Protein AF-A0A2R7MRY2-F1 (afdb_monomer_lite)

pLDDT: mean 83.55, std 10.13, range [51.84, 95.81]

Structure (mmCIF, N/CA/C/O backbone):
data_AF-A0A2R7MRY2-F1
#
_entry.id   AF-A0A2R7MRY2-F1
#
loop_
_atom_site.group_PDB
_atom_site.id
_atom_site.type_symbol
_atom_site.label_atom_id
_atom_site.label_alt_id
_atom_site.label_comp_id
_atom_site.label_asym_id
_atom_site.label_entity_id
_atom_site.label_seq_id
_atom_site.pdbx_PDB_ins_code
_atom_site.Cartn_x
_atom_site.Cartn_y
_atom_site.Cartn_z
_atom_site.occupancy
_atom_site.B_iso_or_equiv
_atom_site.auth_seq_id
_atom_site.auth_comp_id
_atom_site.auth_asym_id
_atom_site.auth_atom_id
_atom_site.pdbx_PDB_model_num
ATOM 1 N N . LYS A 1 1 ? -20.618 14.240 14.420 1.00 60.78 1 LYS A N 1
ATOM 2 C CA . LYS A 1 1 ? -19.281 13.602 14.334 1.00 60.78 1 LYS A CA 1
ATOM 3 C C . LYS A 1 1 ? -18.258 14.714 14.433 1.00 60.78 1 LYS A C 1
ATOM 5 O O . LYS A 1 1 ? -18.407 15.687 13.705 1.00 60.78 1 LYS A O 1
ATOM 10 N N . SER A 1 2 ? -17.348 14.628 15.396 1.00 76.25 2 SER A N 1
ATOM 11 C CA . SER A 1 2 ? -16.334 15.651 15.649 1.00 76.25 2 SER A CA 1
ATOM 12 C C . SER A 1 2 ? -15.269 15.608 14.544 1.00 76.25 2 SER A C 1
ATOM 14 O O . SER A 1 2 ? -14.916 14.511 14.113 1.00 76.25 2 SER A O 1
ATOM 16 N N . PRO A 1 3 ? -14.712 16.746 14.092 1.00 69.25 3 PRO A N 1
ATOM 17 C CA . PRO A 1 3 ? -13.550 16.762 13.195 1.00 69.25 3 PRO A CA 1
ATOM 18 C C . PRO A 1 3 ? -12.273 16.193 13.846 1.00 69.25 3 PRO A C 1
ATOM 20 O O . PRO A 1 3 ? -11.294 15.952 13.149 1.00 69.25 3 PRO A O 1
ATOM 23 N N . PHE A 1 4 ? -12.288 15.952 15.162 1.00 74.56 4 PHE A N 1
ATOM 24 C CA . PHE A 1 4 ? -11.203 15.308 15.911 1.00 74.56 4 PHE A CA 1
ATOM 25 C C . PHE A 1 4 ? -11.435 13.811 16.166 1.00 74.56 4 PHE A C 1
ATOM 27 O O . PHE A 1 4 ? -10.637 13.173 16.852 1.00 74.56 4 PHE A O 1
ATOM 34 N N . ASP A 1 5 ? -12.524 13.235 15.648 1.00 72.69 5 ASP A N 1
ATOM 35 C CA . ASP A 1 5 ? -12.729 11.790 15.722 1.00 72.69 5 ASP A CA 1
ATOM 36 C C . ASP A 1 5 ? -11.679 11.080 14.854 1.00 72.69 5 ASP A C 1
ATOM 38 O O . ASP A 1 5 ? -11.531 11.377 13.669 1.00 72.69 5 ASP A O 1
ATOM 42 N N . ALA A 1 6 ? -10.960 10.117 15.438 1.00 69.19 6 ALA A N 1
ATOM 43 C CA . ALA A 1 6 ? -9.964 9.333 14.714 1.00 69.19 6 ALA A CA 1
ATOM 44 C C . ALA A 1 6 ? -10.592 8.634 13.494 1.00 69.19 6 ALA A C 1
ATOM 46 O O . ALA A 1 6 ? -11.629 7.970 13.621 1.00 69.19 6 ALA A O 1
ATOM 47 N N . ASP A 1 7 ? -9.955 8.757 12.325 1.00 70.25 7 ASP A N 1
ATOM 48 C CA . ASP A 1 7 ? -10.437 8.130 11.096 1.00 70.25 7 ASP A CA 1
ATOM 49 C C . ASP A 1 7 ? -10.345 6.597 11.182 1.00 70.25 7 ASP A C 1
ATOM 51 O O . ASP A 1 7 ? -9.268 6.003 11.236 1.00 70.25 7 ASP A O 1
ATOM 55 N N . LYS A 1 8 ? -11.511 5.941 11.164 1.00 69.12 8 LYS A N 1
ATOM 56 C CA . LYS A 1 8 ? -11.655 4.479 11.244 1.00 69.12 8 LYS A CA 1
ATOM 57 C C . LYS A 1 8 ? -11.770 3.800 9.874 1.00 69.12 8 LYS A C 1
ATOM 59 O O . LYS A 1 8 ? -11.995 2.589 9.826 1.00 69.12 8 LYS A O 1
ATOM 64 N N . ASN A 1 9 ? -11.650 4.539 8.770 1.00 69.12 9 ASN A N 1
ATOM 65 C CA . ASN A 1 9 ? -11.752 3.994 7.412 1.00 69.12 9 ASN A CA 1
ATOM 66 C C . ASN A 1 9 ? -10.414 3.513 6.842 1.00 69.12 9 ASN A C 1
ATOM 68 O O . ASN A 1 9 ? -10.396 2.838 5.809 1.00 69.12 9 ASN A O 1
ATOM 72 N N . HIS A 1 10 ? -9.305 3.799 7.523 1.00 77.44 10 HIS A N 1
ATOM 73 C CA . HIS A 1 10 ? -7.982 3.351 7.105 1.00 77.44 10 HIS A CA 1
ATOM 74 C C . HIS A 1 10 ? -7.883 1.818 7.052 1.00 77.44 10 HIS A C 1
ATOM 76 O O . HIS A 1 10 ? -8.498 1.096 7.843 1.00 77.44 10 HIS A O 1
ATOM 82 N N . ILE A 1 11 ? -7.022 1.320 6.158 1.00 76.62 11 ILE A N 1
ATOM 83 C CA . ILE A 1 11 ? -6.727 -0.112 5.958 1.00 76.62 11 ILE A CA 1
ATOM 84 C C . ILE A 1 11 ? -6.401 -0.809 7.287 1.00 76.62 11 ILE A C 1
ATOM 86 O O . ILE A 1 11 ? -6.863 -1.914 7.555 1.00 76.62 11 ILE A O 1
ATOM 90 N N . HIS A 1 12 ? -5.680 -0.121 8.171 1.00 78.00 12 HIS A N 1
ATOM 91 C CA . HIS A 1 12 ? -5.355 -0.598 9.511 1.00 78.00 12 HIS A CA 1
ATOM 92 C C . HIS A 1 12 ? -6.598 -0.927 10.364 1.00 78.00 12 HIS A C 1
ATOM 94 O O . HIS A 1 12 ? -6.660 -1.978 11.004 1.00 78.00 12 HIS A O 1
ATOM 100 N N . HIS A 1 13 ? -7.618 -0.064 10.342 1.00 76.25 13 HIS A N 1
ATOM 101 C CA . HIS A 1 13 ? -8.873 -0.296 11.055 1.00 76.25 13 HIS A CA 1
ATOM 102 C C . HIS A 1 13 ? -9.736 -1.369 10.380 1.00 76.25 13 HIS A C 1
ATOM 104 O O . HIS A 1 13 ? -10.409 -2.129 11.076 1.00 76.25 13 HIS A O 1
ATOM 110 N N . LYS A 1 14 ? -9.671 -1.498 9.046 1.00 75.88 14 LYS A N 1
ATOM 111 C CA . LYS A 1 14 ? -10.277 -2.631 8.323 1.00 75.88 14 LYS A CA 1
ATOM 112 C C . LYS A 1 14 ? -9.647 -3.968 8.738 1.00 75.88 14 LYS A C 1
ATOM 114 O O . LYS A 1 14 ? -10.369 -4.930 8.976 1.00 75.88 14 LYS A O 1
ATOM 119 N N . LEU A 1 15 ? -8.327 -4.012 8.929 1.00 73.81 15 LEU A N 1
ATOM 120 C CA . LEU A 1 15 ? -7.612 -5.186 9.448 1.00 73.81 15 LEU A CA 1
ATOM 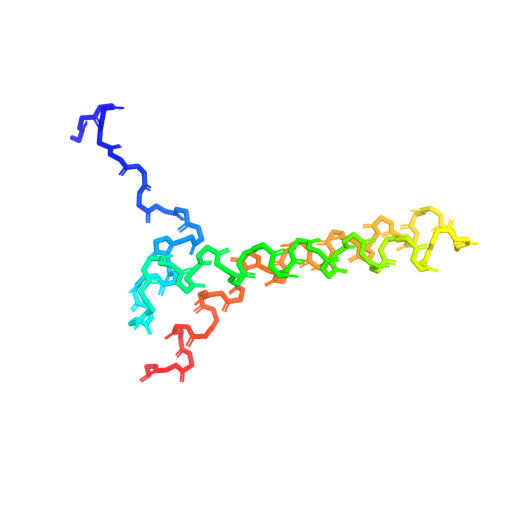121 C C . LEU A 1 15 ? -7.938 -5.475 10.924 1.00 73.81 15 LEU A C 1
ATOM 123 O O . LEU A 1 15 ? -8.098 -6.632 11.301 1.00 73.81 15 LEU A O 1
ATOM 127 N N . LEU A 1 16 ? -8.123 -4.449 11.760 1.00 76.00 16 LEU A N 1
ATOM 128 C CA . LEU A 1 16 ? -8.608 -4.630 13.138 1.00 76.00 16 LEU A CA 1
ATOM 129 C C . LEU A 1 16 ? -9.995 -5.296 13.185 1.00 76.00 16 LEU A C 1
ATOM 131 O O . LEU A 1 16 ? -10.231 -6.148 14.039 1.00 76.00 16 LEU A O 1
ATOM 135 N N . LYS A 1 17 ? -10.891 -4.987 12.234 1.00 71.00 17 LYS A N 1
ATOM 136 C CA . LYS A 1 17 ? -12.203 -5.658 12.107 1.00 71.00 17 LYS A CA 1
ATOM 137 C C . LYS A 1 17 ? -12.100 -7.148 11.748 1.00 71.00 17 LYS A C 1
ATOM 139 O O . LYS A 1 17 ? -13.063 -7.880 11.942 1.00 71.00 17 LYS A O 1
ATOM 144 N N . LEU A 1 18 ? -10.948 -7.608 11.257 1.00 69.75 18 LEU A N 1
ATOM 145 C CA . LEU A 1 18 ? -10.667 -9.011 10.927 1.00 69.75 18 LEU A CA 1
ATOM 146 C C . LEU A 1 18 ? -10.141 -9.840 12.121 1.00 69.75 18 LEU A C 1
ATOM 148 O O . LEU A 1 18 ? -9.697 -10.974 11.921 1.00 69.75 18 LEU A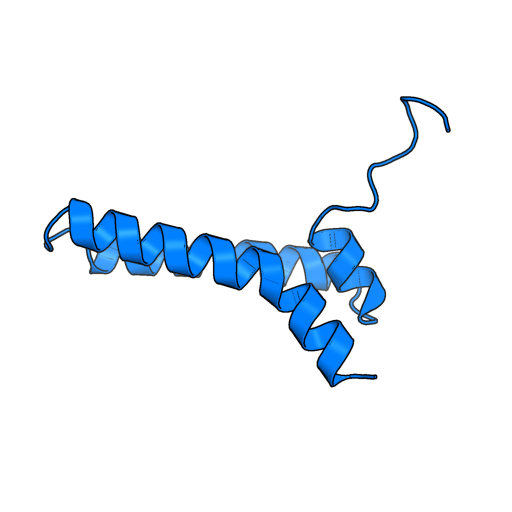 O 1
ATOM 152 N N . ASN A 1 19 ? -10.224 -9.310 13.351 1.00 76.88 19 ASN A N 1
ATOM 153 C CA . ASN A 1 19 ? -9.640 -9.863 14.587 1.00 76.88 19 ASN A CA 1
ATOM 154 C C . ASN A 1 19 ? -8.098 -9.845 14.627 1.00 76.88 19 ASN A C 1
ATOM 156 O O . ASN A 1 19 ? -7.477 -10.632 15.342 1.00 76.88 19 ASN A O 1
ATOM 160 N N . LEU A 1 20 ? -7.454 -8.950 13.870 1.00 75.38 20 LEU A N 1
ATOM 161 C CA . LEU A 1 20 ? -6.008 -8.737 13.965 1.00 75.38 20 LEU A CA 1
ATOM 162 C C . LEU A 1 20 ? -5.690 -7.697 15.042 1.00 75.38 20 LEU A C 1
ATOM 164 O O . LEU A 1 20 ? -6.367 -6.679 15.165 1.00 75.38 20 LEU A O 1
ATOM 168 N N . THR A 1 21 ? -4.631 -7.932 15.817 1.00 81.62 21 THR A N 1
ATOM 169 C CA . THR A 1 21 ? -4.140 -6.945 16.786 1.00 81.62 21 THR A CA 1
ATOM 170 C C . THR A 1 21 ? -3.486 -5.768 16.064 1.00 81.62 21 THR A C 1
ATOM 172 O O . THR A 1 21 ? -2.901 -5.936 14.994 1.00 81.62 21 THR A O 1
ATOM 175 N N . HIS A 1 22 ? -3.510 -4.581 16.679 1.00 78.75 22 HIS A N 1
ATOM 176 C CA . HIS A 1 22 ? -2.921 -3.357 16.116 1.00 78.75 22 HIS A CA 1
ATOM 177 C C . HIS A 1 22 ? -1.479 -3.575 15.615 1.00 78.75 22 HIS A C 1
ATOM 179 O O . HIS A 1 22 ? -1.138 -3.220 14.490 1.00 78.75 22 HIS A O 1
ATOM 185 N N . ARG A 1 23 ? -0.634 -4.252 16.408 1.00 80.31 23 ARG A N 1
ATOM 186 C CA . ARG A 1 23 ? 0.755 -4.566 16.020 1.00 80.31 23 ARG A CA 1
ATOM 187 C C . ARG A 1 23 ? 0.843 -5.440 14.764 1.00 80.31 23 ARG A C 1
ATOM 189 O O . ARG A 1 23 ? 1.690 -5.183 13.915 1.00 80.31 23 ARG A O 1
ATOM 196 N N . ARG A 1 24 ? -0.035 -6.440 14.622 1.00 81.56 24 ARG A N 1
ATOM 197 C CA . ARG A 1 24 ? -0.066 -7.319 13.441 1.00 81.56 24 ARG A CA 1
ATOM 198 C C . ARG A 1 24 ? -0.507 -6.554 12.198 1.00 81.56 24 ARG A C 1
ATOM 200 O O . ARG A 1 24 ? 0.139 -6.674 11.166 1.00 81.56 24 ARG A O 1
ATOM 207 N N . SER A 1 25 ? -1.543 -5.721 12.305 1.00 83.62 25 SER A N 1
ATOM 208 C CA . SER A 1 25 ? -2.020 -4.897 11.187 1.00 83.62 25 SER A CA 1
ATOM 209 C C . SER A 1 25 ? -0.923 -3.981 10.643 1.00 83.62 25 SER A C 1
ATOM 211 O O . SER A 1 25 ? -0.720 -3.919 9.434 1.00 83.62 25 SER A O 1
ATOM 213 N N . THR A 1 26 ? -0.167 -3.316 11.521 1.00 85.00 26 THR A N 1
ATOM 214 C CA . THR A 1 26 ? 0.976 -2.490 11.103 1.00 85.00 26 THR A CA 1
ATOM 215 C C . THR A 1 26 ? 2.082 -3.326 10.463 1.00 85.00 26 THR A C 1
ATOM 217 O O . THR A 1 26 ? 2.607 -2.935 9.424 1.00 85.00 26 THR A O 1
ATOM 220 N N . PHE A 1 27 ? 2.403 -4.495 11.027 1.00 86.88 27 PHE A N 1
ATOM 221 C CA . PHE A 1 27 ? 3.404 -5.397 10.457 1.00 86.88 27 PHE A CA 1
ATOM 222 C C . PHE A 1 27 ? 3.050 -5.836 9.026 1.00 86.88 27 PHE A C 1
ATOM 224 O O . PHE A 1 27 ? 3.900 -5.766 8.142 1.00 86.88 27 PHE A O 1
ATOM 231 N N . TYR A 1 28 ? 1.791 -6.207 8.767 1.00 85.25 28 TYR A N 1
ATOM 232 C CA . TYR A 1 28 ? 1.335 -6.564 7.418 1.00 85.25 28 TYR A CA 1
ATOM 233 C C . TYR A 1 28 ? 1.428 -5.397 6.432 1.00 85.25 28 TYR A C 1
ATOM 235 O O . TYR A 1 28 ? 1.851 -5.602 5.298 1.00 85.25 28 TYR A O 1
ATOM 243 N N . ILE A 1 29 ? 1.073 -4.179 6.856 1.00 87.12 29 ILE A N 1
ATOM 244 C CA . ILE A 1 29 ? 1.180 -2.981 6.009 1.00 87.12 29 ILE A CA 1
ATOM 245 C C . ILE A 1 29 ? 2.644 -2.719 5.632 1.00 87.12 29 ILE A C 1
ATOM 247 O O . ILE A 1 29 ? 2.937 -2.473 4.464 1.00 87.12 29 ILE A O 1
ATOM 251 N N . ILE A 1 30 ? 3.567 -2.812 6.594 1.00 90.19 30 ILE A N 1
ATOM 252 C CA . ILE A 1 30 ? 5.003 -2.621 6.343 1.00 90.19 30 ILE A CA 1
ATOM 253 C C . ILE A 1 30 ? 5.531 -3.697 5.391 1.00 90.19 30 ILE A C 1
ATOM 255 O O . ILE A 1 30 ? 6.203 -3.371 4.415 1.00 90.19 30 ILE A O 1
ATOM 259 N N . LEU A 1 31 ? 5.203 -4.967 5.640 1.00 91.12 31 LEU A N 1
ATOM 260 C CA . LEU A 1 31 ? 5.633 -6.080 4.794 1.00 91.12 31 LEU A CA 1
ATOM 261 C C . LEU A 1 31 ? 5.133 -5.920 3.353 1.00 91.12 31 LEU A C 1
ATOM 263 O O . LEU A 1 31 ? 5.886 -6.131 2.405 1.00 91.12 31 LEU A O 1
ATOM 267 N N . TYR A 1 32 ? 3.880 -5.498 3.189 1.00 90.69 32 TYR A N 1
ATOM 268 C CA . TYR A 1 32 ? 3.296 -5.203 1.887 1.00 90.69 32 TYR A CA 1
ATOM 269 C C . TYR A 1 32 ? 4.028 -4.059 1.169 1.00 90.69 32 TYR A C 1
ATOM 271 O O . TYR A 1 32 ? 4.333 -4.162 -0.017 1.00 90.69 32 TYR A O 1
ATOM 279 N N . TYR A 1 33 ? 4.381 -2.998 1.894 1.00 91.69 33 TYR A N 1
ATOM 280 C CA . TYR A 1 33 ? 5.132 -1.878 1.331 1.00 91.69 33 TYR A CA 1
ATOM 281 C C . TYR A 1 33 ? 6.535 -2.299 0.873 1.00 91.69 33 TYR A C 1
ATOM 283 O O . TYR A 1 33 ? 6.957 -1.959 -0.231 1.00 91.69 33 TYR A O 1
ATOM 291 N N . LEU A 1 34 ? 7.237 -3.098 1.684 1.00 94.75 34 LEU A N 1
ATOM 292 C CA . LEU A 1 34 ? 8.539 -3.666 1.321 1.00 94.75 34 LEU A CA 1
ATOM 293 C C . LEU A 1 34 ? 8.442 -4.571 0.088 1.00 94.75 34 LEU A C 1
ATOM 295 O O . LEU A 1 34 ? 9.329 -4.535 -0.761 1.00 94.75 34 LEU A O 1
ATOM 299 N N . MET A 1 35 ? 7.358 -5.339 -0.044 1.00 93.94 35 MET A N 1
ATOM 300 C CA . MET A 1 35 ? 7.108 -6.158 -1.229 1.00 93.94 35 MET A CA 1
ATOM 301 C C . MET A 1 35 ? 6.919 -5.297 -2.486 1.00 93.94 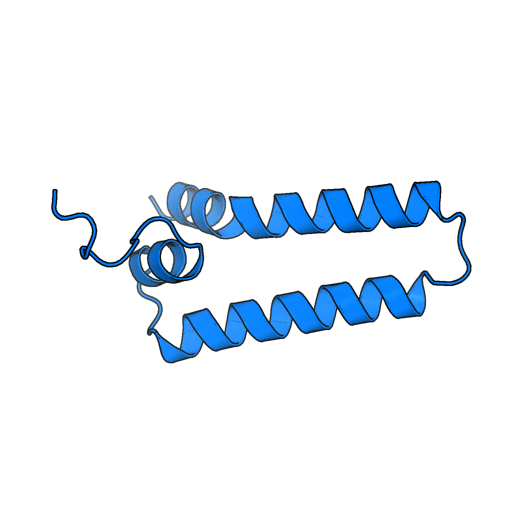35 MET A C 1
ATOM 303 O O . MET A 1 35 ? 7.559 -5.584 -3.495 1.00 93.94 35 MET A O 1
ATOM 307 N N . ILE A 1 36 ? 6.133 -4.212 -2.430 1.00 93.62 36 ILE A N 1
ATOM 308 C CA . ILE A 1 36 ? 5.990 -3.287 -3.571 1.00 93.62 36 ILE A CA 1
ATOM 309 C C . ILE A 1 36 ? 7.344 -2.690 -3.963 1.00 93.62 36 ILE A C 1
ATOM 311 O O . ILE A 1 36 ? 7.682 -2.668 -5.145 1.00 93.62 36 ILE A O 1
ATOM 315 N N . VAL A 1 37 ? 8.130 -2.225 -2.986 1.00 95.06 37 VAL A N 1
ATOM 316 C CA . VAL A 1 37 ? 9.469 -1.669 -3.238 1.00 95.06 37 VAL A CA 1
ATOM 317 C C . VAL A 1 37 ? 10.383 -2.718 -3.873 1.00 95.06 37 VAL A C 1
ATOM 319 O O . VAL A 1 37 ? 11.076 -2.412 -4.841 1.00 95.06 37 VAL A O 1
ATOM 322 N N . GLY A 1 38 ? 10.350 -3.960 -3.382 1.00 95.44 38 GLY A N 1
ATOM 323 C CA . GLY A 1 38 ? 11.100 -5.076 -3.954 1.00 95.44 38 GLY A CA 1
ATOM 324 C C . GLY A 1 38 ? 10.718 -5.350 -5.408 1.00 95.44 38 GLY A C 1
ATOM 325 O O . GLY A 1 38 ? 11.594 -5.418 -6.265 1.00 95.44 38 GLY A O 1
ATOM 326 N N . VAL A 1 39 ? 9.418 -5.414 -5.712 1.00 93.75 39 VAL A N 1
ATOM 327 C CA . VAL A 1 39 ? 8.913 -5.593 -7.084 1.00 93.75 39 VAL A CA 1
ATOM 328 C C . VAL A 1 39 ? 9.355 -4.441 -7.984 1.00 93.75 39 VAL A C 1
ATOM 330 O O . VAL A 1 39 ? 9.870 -4.683 -9.074 1.00 93.75 39 VAL A O 1
ATOM 333 N N . ALA A 1 40 ? 9.208 -3.196 -7.526 1.00 94.50 40 ALA A N 1
ATOM 334 C CA . ALA A 1 40 ? 9.610 -2.018 -8.288 1.00 94.50 40 ALA A CA 1
ATOM 335 C C . ALA A 1 40 ? 11.117 -2.005 -8.582 1.00 94.50 40 ALA A C 1
ATOM 337 O O . ALA A 1 40 ? 11.533 -1.666 -9.689 1.00 94.50 40 ALA A O 1
ATOM 338 N N . TYR A 1 41 ? 11.937 -2.414 -7.611 1.00 95.75 41 TYR A N 1
ATOM 339 C CA . TYR A 1 41 ? 13.382 -2.515 -7.778 1.00 95.75 41 TYR A CA 1
ATOM 340 C C . TYR A 1 41 ? 13.775 -3.634 -8.753 1.00 95.75 41 TYR A C 1
ATOM 342 O O . TYR A 1 41 ? 14.574 -3.401 -9.660 1.00 95.75 41 TYR A O 1
ATOM 350 N N . SER A 1 42 ? 13.185 -4.827 -8.625 1.00 94.81 42 SER A N 1
ATOM 351 C CA . SER A 1 42 ? 13.448 -5.959 -9.523 1.00 94.81 42 SER A CA 1
ATOM 352 C C . SER A 1 42 ? 13.014 -5.679 -10.964 1.00 94.81 42 SER A C 1
ATOM 354 O O . SER A 1 42 ? 13.710 -6.055 -11.903 1.00 94.81 42 SER A O 1
ATOM 356 N N . LEU A 1 43 ? 11.895 -4.976 -11.146 1.00 93.69 43 LEU A N 1
ATOM 357 C CA . LEU A 1 43 ? 11.341 -4.607 -12.450 1.00 93.69 43 LEU A CA 1
ATOM 358 C C . LEU A 1 43 ? 11.809 -3.222 -12.929 1.00 93.69 43 LEU A C 1
ATOM 360 O O . LEU A 1 43 ? 11.271 -2.670 -13.878 1.00 93.69 43 LEU A O 1
ATOM 364 N N . ARG A 1 44 ? 12.856 -2.645 -12.337 1.00 93.50 44 ARG A N 1
ATOM 365 C CA . ARG A 1 44 ? 13.397 -1.333 -12.739 1.00 93.50 44 ARG A CA 1
ATOM 366 C C . ARG A 1 44 ? 13.770 -1.233 -14.229 1.00 93.50 44 ARG A C 1
ATOM 368 O O . ARG A 1 44 ? 13.852 -0.131 -14.755 1.00 93.50 44 ARG A O 1
ATOM 375 N N . HIS A 1 45 ? 14.095 -2.358 -14.864 1.00 94.12 45 HIS A N 1
ATOM 376 C CA . HIS A 1 45 ? 14.712 -2.397 -16.196 1.00 94.12 45 HIS A CA 1
ATOM 377 C C . HIS A 1 45 ? 13.692 -2.633 -17.321 1.00 94.12 45 HIS A C 1
ATOM 379 O O . HIS A 1 45 ? 14.076 -2.650 -18.487 1.00 94.12 45 HIS A O 1
ATOM 385 N N . ILE A 1 46 ? 12.414 -2.839 -16.985 1.00 94.88 46 ILE A N 1
ATOM 386 C CA . ILE A 1 46 ? 11.336 -2.951 -17.974 1.00 94.88 46 ILE A CA 1
ATOM 387 C C . ILE A 1 46 ? 10.805 -1.567 -18.364 1.00 94.88 46 ILE A C 1
ATOM 389 O O . ILE A 1 46 ? 11.167 -0.553 -17.768 1.00 94.88 46 ILE A O 1
ATOM 393 N N . ASP A 1 47 ? 9.927 -1.538 -19.367 1.00 95.81 47 ASP A N 1
ATOM 394 C CA . ASP A 1 47 ? 9.248 -0.316 -19.784 1.00 95.81 47 ASP A CA 1
ATOM 395 C C . ASP A 1 47 ? 8.533 0.361 -18.605 1.00 95.81 47 ASP A C 1
ATOM 397 O O . ASP A 1 47 ? 7.801 -0.276 -17.838 1.00 95.81 47 ASP A O 1
ATOM 401 N N . VAL A 1 48 ? 8.740 1.672 -18.473 1.00 93.81 48 VAL A N 1
ATOM 402 C CA . VAL A 1 48 ? 8.217 2.458 -17.351 1.00 93.81 48 VAL A CA 1
ATOM 403 C C . VAL A 1 48 ? 6.688 2.477 -17.313 1.00 93.81 48 VAL A C 1
ATOM 405 O O . VAL A 1 48 ? 6.110 2.479 -16.227 1.00 93.81 48 VAL A O 1
ATOM 408 N N . ASN A 1 49 ? 6.016 2.430 -18.468 1.00 95.81 49 ASN A N 1
ATOM 409 C CA . ASN A 1 49 ? 4.556 2.412 -18.522 1.00 95.81 49 ASN A CA 1
ATOM 410 C C . ASN A 1 49 ? 4.020 1.072 -18.016 1.00 95.81 49 ASN A C 1
ATOM 412 O O . ASN A 1 49 ? 3.021 1.031 -17.298 1.00 95.81 49 ASN A O 1
ATOM 416 N N . LEU A 1 50 ? 4.714 -0.023 -18.337 1.00 94.81 50 LEU A N 1
ATOM 417 C CA . LEU A 1 50 ? 4.359 -1.355 -17.857 1.00 94.81 50 LEU A CA 1
ATOM 418 C C . LEU A 1 50 ? 4.626 -1.486 -16.352 1.00 94.81 50 LEU A C 1
ATOM 420 O O . LEU A 1 50 ? 3.778 -2.001 -15.623 1.00 94.81 50 LEU A O 1
ATOM 424 N N . LEU A 1 51 ? 5.745 -0.940 -15.864 1.00 93.12 51 LEU A N 1
ATOM 425 C CA . LEU A 1 51 ? 6.045 -0.867 -14.433 1.00 93.12 51 LEU A CA 1
ATOM 426 C C . LEU A 1 51 ? 4.983 -0.066 -13.664 1.00 93.12 51 LEU A C 1
ATOM 428 O O . LEU A 1 51 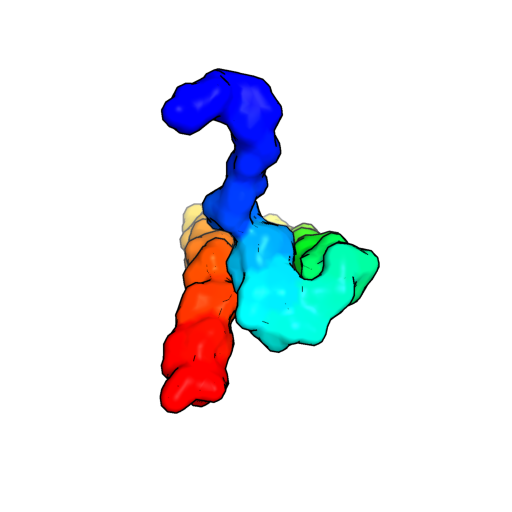? 4.519 -0.507 -12.612 1.00 93.12 51 LEU A O 1
ATOM 432 N N . LEU A 1 52 ? 4.565 1.083 -14.200 1.00 93.56 52 LEU A N 1
ATOM 433 C CA . LEU A 1 52 ? 3.500 1.902 -13.623 1.00 93.56 52 LEU A CA 1
ATOM 434 C C . LEU A 1 52 ? 2.195 1.106 -13.502 1.00 93.56 52 LEU A C 1
ATOM 436 O O . LEU A 1 52 ? 1.563 1.124 -12.446 1.00 93.56 52 LEU A O 1
ATOM 440 N N . LEU A 1 53 ? 1.819 0.375 -14.554 1.00 95.38 53 LEU A N 1
ATOM 441 C CA . LEU A 1 53 ? 0.615 -0.455 -14.582 1.00 95.38 53 LEU A CA 1
ATOM 442 C C . LEU A 1 53 ? 0.682 -1.561 -13.515 1.00 95.38 53 LEU A C 1
ATOM 444 O O . LEU A 1 53 ? -0.285 -1.765 -12.779 1.00 95.38 53 LEU A O 1
ATOM 448 N N . VAL A 1 54 ? 1.837 -2.214 -13.355 1.00 93.75 54 VAL A N 1
ATOM 449 C CA . VAL A 1 54 ? 2.071 -3.224 -12.307 1.00 93.75 54 VAL A CA 1
ATOM 450 C C . VAL A 1 54 ? 1.924 -2.623 -10.906 1.00 93.75 54 VAL A C 1
ATOM 452 O O . VAL A 1 54 ? 1.189 -3.169 -10.083 1.00 93.75 54 VAL A O 1
ATOM 455 N N . ILE A 1 55 ? 2.574 -1.488 -10.628 1.00 93.81 55 ILE A N 1
ATOM 456 C CA . ILE A 1 55 ? 2.536 -0.848 -9.303 1.00 93.81 55 ILE A CA 1
ATOM 457 C C . ILE A 1 55 ? 1.126 -0.347 -8.969 1.00 93.81 55 ILE A C 1
ATOM 459 O O . ILE A 1 55 ? 0.665 -0.551 -7.846 1.00 93.81 55 ILE A O 1
ATOM 463 N N . LEU A 1 56 ? 0.416 0.256 -9.929 1.00 93.94 56 LEU A N 1
ATOM 4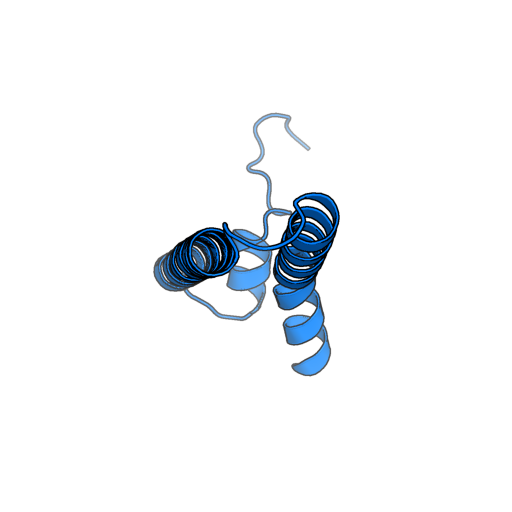64 C CA . LEU A 1 56 ? -0.983 0.665 -9.757 1.00 93.94 56 LEU A CA 1
ATOM 465 C C . LEU A 1 56 ? -1.873 -0.531 -9.426 1.00 93.94 56 LEU A C 1
ATOM 467 O O . LEU A 1 56 ? -2.642 -0.482 -8.466 1.00 93.94 56 LEU A O 1
ATOM 471 N N . SER A 1 57 ? -1.737 -1.614 -10.194 1.00 92.75 57 SER A N 1
ATOM 472 C CA . SER A 1 57 ? -2.509 -2.844 -9.997 1.00 92.75 57 SER A CA 1
ATOM 473 C C . SER A 1 57 ? -2.284 -3.418 -8.602 1.00 92.75 57 SER A C 1
ATOM 475 O O . SER A 1 57 ? -3.246 -3.707 -7.891 1.00 92.75 57 SER A O 1
ATOM 477 N N . LEU A 1 58 ? -1.019 -3.518 -8.175 1.00 91.81 58 LEU A N 1
ATOM 478 C CA . LEU A 1 58 ? -0.665 -3.941 -6.823 1.00 91.81 58 LEU A CA 1
ATOM 479 C C . LEU A 1 58 ? -1.290 -3.003 -5.788 1.00 91.81 58 LEU A C 1
ATOM 481 O O . LEU A 1 58 ? -2.019 -3.474 -4.924 1.00 91.81 58 LEU A O 1
ATOM 485 N N . GLY A 1 59 ? -1.105 -1.687 -5.920 1.00 89.81 59 GLY A N 1
ATOM 486 C CA . GLY A 1 59 ? -1.661 -0.677 -5.017 1.00 89.81 59 GLY A CA 1
ATOM 487 C C . GLY A 1 59 ? -3.163 -0.842 -4.768 1.00 89.81 59 GLY A C 1
ATOM 488 O O . GLY A 1 59 ? -3.593 -0.897 -3.612 1.00 89.81 59 GLY A O 1
ATOM 489 N N . PHE A 1 60 ? -3.952 -1.000 -5.835 1.00 89.25 60 PHE A N 1
ATOM 490 C CA . PHE A 1 60 ? -5.385 -1.272 -5.719 1.00 89.25 60 PHE A CA 1
ATOM 491 C C . PHE A 1 60 ? -5.667 -2.620 -5.051 1.00 89.25 60 PHE A C 1
ATOM 493 O O . PHE A 1 60 ? -6.496 -2.677 -4.141 1.00 89.25 60 PHE A O 1
ATOM 500 N N . LEU A 1 61 ? -4.960 -3.690 -5.431 1.00 87.31 61 LEU A N 1
ATOM 501 C CA . LEU A 1 61 ? -5.113 -5.001 -4.792 1.00 87.31 61 LEU A CA 1
ATOM 502 C C . LEU A 1 61 ? -4.892 -4.917 -3.278 1.00 87.31 61 LEU A C 1
ATOM 504 O O . LEU A 1 61 ? -5.720 -5.424 -2.528 1.00 87.31 61 LEU A O 1
ATOM 508 N N . GLY A 1 62 ? -3.850 -4.222 -2.815 1.00 85.38 62 GLY A N 1
ATOM 509 C CA . GLY A 1 62 ? -3.586 -4.025 -1.387 1.00 85.38 62 GLY A CA 1
ATOM 510 C C . GLY A 1 62 ? -4.664 -3.219 -0.659 1.00 85.38 62 GLY A C 1
ATOM 511 O O . GLY A 1 62 ? -4.982 -3.520 0.492 1.00 85.38 62 GLY A O 1
ATOM 512 N N . ALA A 1 63 ? -5.267 -2.227 -1.320 1.00 83.12 63 ALA A N 1
ATOM 513 C CA . ALA A 1 63 ? -6.346 -1.426 -0.743 1.00 83.12 63 ALA A CA 1
ATOM 514 C C . 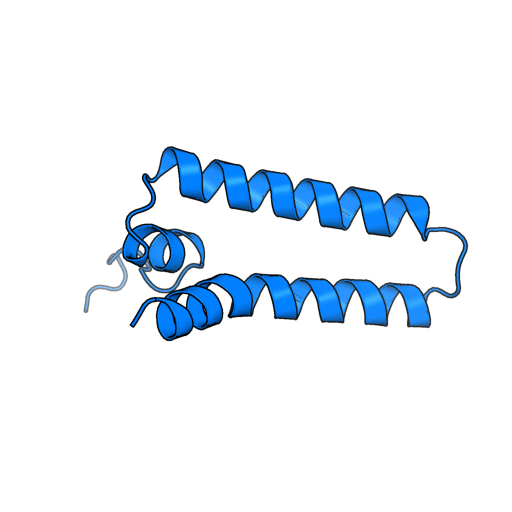ALA A 1 63 ? -7.652 -2.223 -0.564 1.00 83.12 63 ALA A C 1
ATOM 516 O O . ALA A 1 63 ? -8.345 -2.042 0.442 1.00 83.12 63 ALA A O 1
ATOM 517 N N . TYR A 1 64 ? -7.973 -3.112 -1.509 1.00 83.25 64 TYR A N 1
ATOM 518 C CA . TYR A 1 64 ? -9.199 -3.922 -1.494 1.00 83.25 64 TYR A CA 1
ATOM 519 C C . TYR A 1 64 ? -9.041 -5.284 -0.804 1.00 83.25 64 TYR A C 1
ATOM 521 O O . TYR A 1 64 ? -10.039 -5.875 -0.392 1.00 83.25 64 TYR A O 1
ATOM 529 N N . LEU A 1 65 ? -7.809 -5.769 -0.615 1.00 81.31 65 LEU A N 1
ATOM 530 C CA . LEU A 1 65 ? -7.491 -7.036 0.058 1.00 81.31 65 LEU A CA 1
ATOM 531 C C . LEU A 1 65 ? -8.199 -7.214 1.417 1.00 81.31 65 LEU A C 1
ATOM 533 O O . LEU A 1 65 ? -8.820 -8.257 1.623 1.00 81.31 65 LEU A O 1
ATOM 537 N N . PRO A 1 66 ? -8.175 -6.230 2.341 1.00 79.56 66 PRO A N 1
ATOM 538 C CA . PRO A 1 66 ? -8.829 -6.365 3.640 1.00 79.56 66 PRO A CA 1
ATOM 539 C C . PRO A 1 66 ? -10.347 -6.507 3.514 1.00 79.56 66 PRO A C 1
ATOM 541 O O . PRO A 1 66 ? -10.949 -7.293 4.241 1.00 79.56 66 PRO A O 1
ATOM 544 N N . ASP A 1 67 ? -10.969 -5.770 2.588 1.00 78.62 67 ASP A N 1
ATOM 545 C CA . ASP A 1 67 ? -12.413 -5.846 2.357 1.00 78.62 67 ASP A CA 1
ATOM 546 C C . ASP A 1 67 ? -12.801 -7.189 1.728 1.00 78.62 67 ASP A C 1
ATOM 548 O O . ASP A 1 67 ? -13.797 -7.788 2.133 1.00 78.62 67 ASP A O 1
ATOM 552 N N . LEU A 1 68 ? -12.000 -7.695 0.784 1.00 79.06 68 LEU A N 1
ATOM 553 C CA . LEU A 1 68 ? -12.209 -9.004 0.167 1.00 79.06 68 LEU A CA 1
ATOM 554 C C . LEU A 1 68 ? -12.105 -10.127 1.205 1.00 79.06 68 LEU A C 1
ATOM 556 O O . LEU A 1 68 ? -13.014 -10.945 1.322 1.00 79.06 68 LEU A O 1
ATOM 560 N N . VAL A 1 69 ? -11.036 -10.133 2.006 1.00 77.88 69 VAL A N 1
ATOM 561 C CA . VAL A 1 69 ? -10.834 -11.123 3.077 1.00 77.88 69 VAL A CA 1
ATOM 562 C C . VAL A 1 69 ? -11.951 -11.038 4.113 1.00 77.88 69 VAL A C 1
ATOM 564 O O . VAL A 1 69 ? -12.424 -12.066 4.589 1.00 77.88 69 VAL A O 1
ATOM 567 N N . TYR A 1 70 ? -12.423 -9.832 4.438 1.00 76.12 70 TYR A N 1
ATOM 568 C CA . TYR A 1 70 ? -13.558 -9.652 5.339 1.00 76.12 70 TYR A CA 1
ATOM 569 C C . TYR A 1 70 ? -14.850 -10.244 4.775 1.00 76.12 70 TYR A C 1
ATOM 571 O O . TYR A 1 70 ? -15.590 -10.886 5.518 1.00 76.12 70 TYR A O 1
ATOM 579 N N . ARG A 1 71 ? -15.108 -10.086 3.472 1.00 73.88 71 ARG A N 1
ATOM 580 C CA . ARG A 1 71 ? -16.275 -10.705 2.829 1.00 73.88 71 ARG A CA 1
ATOM 581 C C . ARG A 1 71 ? -16.168 -12.222 2.710 1.00 73.88 71 ARG A C 1
ATOM 583 O O . ARG A 1 71 ? -17.193 -12.869 2.824 1.00 73.88 71 ARG A O 1
ATOM 590 N N . LEU A 1 72 ? -14.972 -12.777 2.513 1.00 72.94 72 LEU A N 1
ATOM 591 C CA . LEU A 1 72 ? -14.753 -14.229 2.420 1.00 72.94 72 LEU A CA 1
ATOM 592 C C . LEU A 1 72 ? -14.883 -14.954 3.767 1.00 72.94 72 LEU A C 1
ATOM 594 O O . LEU A 1 72 ? -15.110 -16.158 3.801 1.00 72.94 72 LEU A O 1
ATOM 598 N N . LYS A 1 73 ? -14.688 -14.237 4.878 1.00 64.88 73 LYS A N 1
ATOM 599 C CA . LYS A 1 73 ? -14.767 -14.794 6.236 1.00 64.88 73 LYS A CA 1
ATOM 600 C C . LYS A 1 73 ? -16.185 -14.764 6.823 1.00 64.88 73 LYS A C 1
ATOM 602 O O . LYS A 1 73 ? -16.372 -15.239 7.942 1.00 64.88 73 LYS A O 1
ATOM 607 N N . LYS A 1 74 ? -17.134 -14.148 6.116 1.00 51.84 74 LYS A N 1
ATOM 608 C CA . LYS A 1 74 ? -18.552 -14.059 6.469 1.00 51.84 74 LYS A CA 1
ATOM 609 C C . LYS A 1 74 ? -19.339 -15.074 5.654 1.00 51.84 74 LYS A C 1
ATOM 611 O O . LYS A 1 74 ? -20.279 -15.648 6.240 1.00 51.84 74 LYS A O 1
#

Foldseek 3Di:
DDPPPDDCLDQLNLVVVVVDDSVVSVVVVVVLVVVLVVLCVVCVPDDPVVSVVVSVVSVVCSSCVSVVVVVVVD

Sequence (74 aa):
KSPFDADKNHIHHKLLKLNLTHRRSTFYIILYYLMIVGVAYSLRHIDVNLLLLVILSLGFLGAYLPDLVYRLKK

Secondary structure (DSSP, 8-state):
--TTS----SHHHHHHTTT--HHHHHHHHHHHHHHHHHHHHHTTTS-HHHHHHHHHHHHHHHHHHHHHHHHHT-

Radius of gyration: 15.21 Å; chains: 1; bounding box: 34×32×37 Å